Protein AF-A0A3E1Y8I8-F1 (afdb_monomer_lite)

Secondary structure (DSSP, 8-state):
-----SSPPSSEEEEE----STT--SEEEEESS-----TTS-----HHHHHHH-GGGGGTTTSPTTEEEEE-SS-EEEEE-GGGG--

Sequence (87 aa):
MNTFAKELLWPVNGLRHPVKAVHSAGWYIWGGEEFSEASDFFSPLHIHHLLETMPKVLQYLGLAPGWRFLFDETYEDVWFDESLLIL

Structure (mmCIF, N/CA/C/O backbone):
data_AF-A0A3E1Y8I8-F1
#
_entry.id   AF-A0A3E1Y8I8-F1
#
loop_
_atom_site.group_PDB
_atom_site.id
_atom_site.type_symbol
_atom_site.label_atom_id
_atom_site.label_alt_id
_atom_site.label_comp_id
_atom_site.label_asym_id
_atom_site.label_entity_id
_atom_site.label_seq_id
_atom_site.pdbx_PDB_ins_code
_atom_site.Cartn_x
_atom_site.Cartn_y
_atom_site.Cartn_z
_atom_site.occupancy
_atom_site.B_iso_or_equiv
_atom_site.auth_seq_id
_atom_site.auth_comp_id
_atom_site.auth_asym_id
_atom_site.auth_atom_id
_atom_site.pdbx_PDB_model_num
ATOM 1 N N . MET A 1 1 ? 16.672 12.341 13.067 1.00 34.16 1 MET A N 1
ATOM 2 C CA . MET A 1 1 ? 16.568 11.722 11.729 1.00 34.16 1 MET A CA 1
ATOM 3 C C . MET A 1 1 ? 15.094 11.433 11.519 1.00 34.16 1 MET A C 1
ATOM 5 O O . MET A 1 1 ? 14.497 10.892 12.438 1.00 34.16 1 MET A O 1
ATOM 9 N N . ASN A 1 2 ? 14.519 11.980 10.447 1.00 32.72 2 ASN A N 1
ATOM 10 C CA . ASN A 1 2 ? 13.111 12.374 10.328 1.00 32.72 2 ASN A CA 1
ATOM 11 C C . ASN A 1 2 ? 12.097 11.376 10.891 1.00 32.72 2 ASN A C 1
ATOM 13 O O . ASN A 1 2 ? 11.966 10.248 10.425 1.00 32.72 2 ASN A O 1
ATOM 17 N N . THR A 1 3 ? 11.365 11.872 11.882 1.00 34.28 3 THR A N 1
ATOM 18 C CA . THR A 1 3 ? 10.080 11.392 12.365 1.00 34.28 3 THR A CA 1
ATOM 19 C C . THR A 1 3 ? 9.178 11.191 11.147 1.00 34.28 3 THR A C 1
ATOM 21 O O . THR A 1 3 ? 8.721 12.168 10.556 1.00 34.28 3 THR A O 1
ATOM 24 N N . PHE A 1 4 ? 8.900 9.940 10.768 1.00 49.47 4 PHE A N 1
ATOM 25 C CA . PHE A 1 4 ? 7.580 9.661 10.206 1.00 49.47 4 PHE A CA 1
ATOM 26 C C . PHE A 1 4 ? 6.586 10.288 11.179 1.00 49.47 4 PHE A C 1
ATOM 28 O O . PHE A 1 4 ? 6.780 10.175 12.396 1.00 49.47 4 PHE A O 1
ATOM 35 N N . ALA A 1 5 ? 5.631 11.057 10.651 1.00 49.47 5 ALA A N 1
ATOM 36 C CA . ALA A 1 5 ? 4.611 11.703 11.456 1.00 49.47 5 ALA A CA 1
ATOM 37 C C . ALA A 1 5 ? 4.139 10.697 12.501 1.00 49.47 5 ALA A C 1
ATOM 39 O O . ALA A 1 5 ? 3.882 9.536 12.185 1.00 49.47 5 ALA A O 1
ATOM 40 N N . LYS A 1 6 ? 4.142 11.134 13.759 1.00 51.34 6 LYS A N 1
ATOM 41 C CA . LYS A 1 6 ? 3.902 10.299 14.936 1.00 51.34 6 LYS A CA 1
ATOM 42 C C . LYS A 1 6 ? 2.586 9.507 14.832 1.00 51.34 6 LYS A C 1
ATOM 44 O O . LYS A 1 6 ? 2.402 8.581 15.608 1.00 51.34 6 LYS A O 1
ATOM 49 N N . GLU A 1 7 ? 1.728 9.852 13.869 1.00 61.88 7 GLU A N 1
ATOM 50 C CA . GLU A 1 7 ? 0.515 9.162 13.450 1.00 61.88 7 GLU A CA 1
ATOM 51 C C . GLU A 1 7 ? 0.360 9.331 11.918 1.00 61.88 7 GLU A C 1
ATOM 53 O O . GLU A 1 7 ? 0.461 10.446 11.399 1.00 61.88 7 GLU A O 1
ATOM 58 N N . LEU A 1 8 ? 0.160 8.235 11.176 1.00 71.69 8 LEU A N 1
ATOM 59 C CA . LEU A 1 8 ? -0.347 8.288 9.796 1.00 71.69 8 LEU A CA 1
ATOM 60 C C . LEU A 1 8 ? -1.778 8.846 9.839 1.00 71.69 8 LEU A C 1
ATOM 62 O O . LEU A 1 8 ? -2.568 8.421 10.678 1.00 71.69 8 LEU A O 1
ATOM 66 N N . LEU A 1 9 ? -2.113 9.775 8.940 1.00 86.81 9 LEU A N 1
ATOM 67 C CA . LEU A 1 9 ? -3.487 10.262 8.800 1.00 86.81 9 LEU A CA 1
ATOM 68 C C . LEU A 1 9 ? -4.391 9.162 8.226 1.00 86.81 9 LEU A C 1
ATOM 70 O O . LEU A 1 9 ? -3.945 8.339 7.426 1.00 86.81 9 LEU A O 1
ATOM 74 N N . TRP A 1 10 ? -5.664 9.175 8.607 1.00 90.25 10 TRP A N 1
ATOM 75 C CA . TRP A 1 10 ? -6.689 8.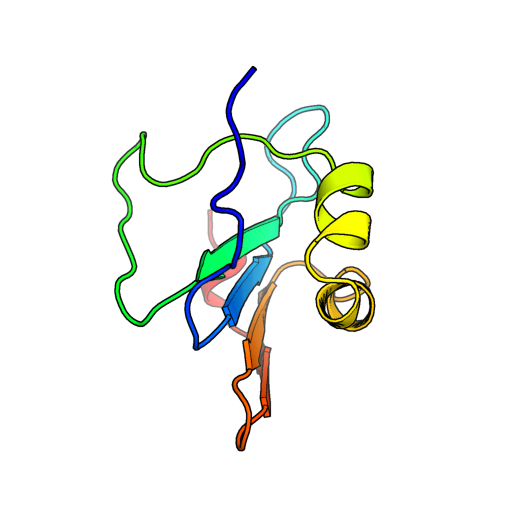322 8.010 1.00 90.25 10 TRP A CA 1
ATOM 76 C C . TRP A 1 10 ? -7.306 8.988 6.768 1.00 90.25 10 TRP A C 1
ATOM 78 O O . TRP A 1 10 ? -7.427 10.215 6.756 1.00 90.25 10 TRP A O 1
ATOM 88 N N . PRO A 1 11 ? -7.715 8.217 5.743 1.00 94.44 11 PRO A N 1
ATOM 89 C CA . PRO A 1 11 ? -7.508 6.774 5.591 1.00 94.44 11 PRO A CA 1
ATOM 90 C C . PRO A 1 11 ? -6.044 6.430 5.273 1.00 94.44 11 PRO A C 1
ATOM 92 O O . PRO A 1 11 ? -5.304 7.255 4.738 1.00 94.44 11 PRO A O 1
ATOM 95 N N . VAL A 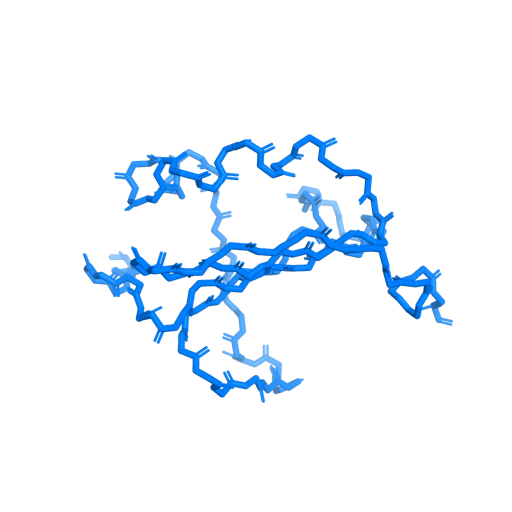1 12 ? -5.624 5.202 5.582 1.00 94.50 12 VAL A N 1
ATOM 96 C CA . VAL A 1 12 ? -4.317 4.684 5.163 1.00 94.50 12 VAL A CA 1
ATOM 97 C C . VAL A 1 12 ? -4.484 3.973 3.832 1.00 94.50 12 VAL A C 1
ATOM 99 O O . VAL A 1 12 ? -5.297 3.060 3.691 1.00 94.50 12 VAL A O 1
ATOM 102 N N . ASN A 1 13 ? -3.666 4.371 2.871 1.00 96.62 13 ASN A N 1
ATOM 103 C CA . ASN A 1 13 ? -3.692 3.889 1.505 1.00 96.62 13 ASN A CA 1
ATOM 104 C C . ASN A 1 13 ? -2.387 3.175 1.173 1.00 96.62 13 ASN A C 1
ATOM 106 O O . ASN A 1 13 ? -1.313 3.563 1.644 1.00 96.62 13 ASN A O 1
ATOM 110 N N . GLY A 1 14 ? -2.461 2.179 0.297 1.00 95.81 14 GLY A N 1
ATOM 111 C CA . GLY A 1 14 ? -1.274 1.568 -0.273 1.00 95.81 14 GLY A CA 1
ATOM 112 C C . GLY A 1 14 ? -1.497 1.018 -1.668 1.00 95.81 14 GLY A C 1
ATOM 113 O O . GLY A 1 14 ? -2.581 0.550 -2.010 1.00 95.81 14 GLY A O 1
ATOM 114 N N . LEU A 1 15 ? -0.440 1.055 -2.472 1.00 96.25 15 LEU A N 1
ATOM 115 C CA . LEU A 1 15 ? -0.386 0.419 -3.784 1.00 96.25 15 LEU A CA 1
ATOM 116 C C . LEU A 1 15 ? 0.973 -0.240 -3.998 1.00 96.25 15 LEU A C 1
ATOM 118 O O . LEU A 1 15 ? 1.996 0.235 -3.486 1.00 96.25 15 LEU A O 1
ATOM 122 N N . ARG A 1 16 ? 0.986 -1.342 -4.752 1.00 95.94 16 ARG A N 1
ATOM 123 C CA . ARG A 1 16 ? 2.215 -2.067 -5.071 1.00 95.94 16 ARG A CA 1
ATOM 124 C C . ARG A 1 16 ? 2.507 -2.050 -6.562 1.00 95.94 16 ARG A C 1
ATOM 126 O O . ARG A 1 16 ? 1.854 -2.741 -7.344 1.00 95.94 16 ARG A O 1
ATOM 133 N N . HIS A 1 17 ? 3.562 -1.339 -6.936 1.00 94.31 17 HIS A N 1
ATOM 134 C CA . HIS A 1 17 ? 4.143 -1.439 -8.270 1.00 94.31 17 HIS A CA 1
ATOM 135 C C . HIS A 1 17 ? 5.124 -2.618 -8.367 1.00 94.31 17 HIS A C 1
ATOM 137 O O . HIS A 1 17 ? 5.660 -3.081 -7.350 1.00 94.31 17 HIS A O 1
ATOM 143 N N . PRO A 1 18 ? 5.423 -3.092 -9.591 1.00 93.56 18 PRO A N 1
ATOM 144 C CA . PRO A 1 18 ? 6.573 -3.952 -9.832 1.00 93.56 18 PRO A CA 1
ATOM 145 C C . PRO A 1 18 ? 7.853 -3.325 -9.262 1.00 93.56 18 PRO A C 1
ATOM 147 O O . PRO A 1 18 ? 8.054 -2.112 -9.335 1.00 93.56 18 PRO A O 1
ATOM 150 N N . VAL A 1 19 ? 8.733 -4.145 -8.686 1.00 86.31 19 VAL A N 1
ATOM 151 C CA . VAL A 1 19 ? 9.979 -3.659 -8.077 1.00 86.31 19 VAL A CA 1
ATOM 152 C C . VAL A 1 19 ? 10.898 -3.106 -9.171 1.00 86.31 19 VAL A C 1
ATOM 154 O O . VAL A 1 19 ? 11.439 -3.866 -9.969 1.00 86.31 19 VAL A O 1
ATOM 157 N N . LYS A 1 20 ? 11.074 -1.778 -9.202 1.00 75.19 20 LYS A N 1
ATOM 158 C CA . LYS A 1 20 ? 11.957 -1.085 -10.162 1.00 75.19 20 LYS A CA 1
ATOM 159 C C . LYS A 1 20 ? 13.347 -0.781 -9.602 1.00 75.19 20 LYS A C 1
ATOM 161 O O . LYS A 1 20 ? 14.316 -0.737 -10.352 1.00 75.19 20 LYS A O 1
ATOM 166 N N . ALA A 1 21 ? 13.445 -0.540 -8.296 1.00 75.62 21 ALA A N 1
ATOM 167 C CA . ALA A 1 21 ? 14.671 -0.098 -7.641 1.00 75.62 21 ALA A CA 1
ATOM 168 C C . ALA A 1 21 ? 15.279 -1.207 -6.778 1.00 75.62 21 ALA A C 1
ATOM 170 O O . ALA A 1 21 ? 14.566 -1.933 -6.079 1.00 75.62 21 ALA A O 1
ATOM 171 N N . VAL A 1 22 ? 16.610 -1.292 -6.786 1.00 75.12 22 VAL A N 1
ATOM 172 C CA . VAL A 1 22 ? 17.355 -2.166 -5.876 1.00 75.12 22 VAL A CA 1
ATOM 173 C C . VAL A 1 22 ? 17.001 -1.769 -4.436 1.00 75.12 22 VAL A C 1
ATOM 175 O O . VAL A 1 22 ? 17.037 -0.592 -4.091 1.00 75.12 22 VAL A O 1
ATOM 178 N N . HIS A 1 23 ? 16.628 -2.753 -3.612 1.00 79.94 23 HIS A N 1
ATOM 179 C CA . HIS A 1 23 ? 16.202 -2.593 -2.210 1.00 79.94 23 HIS A CA 1
ATOM 180 C C . HIS A 1 23 ? 14.821 -1.951 -1.959 1.00 79.94 23 HIS A C 1
ATOM 182 O O . HIS A 1 23 ? 14.513 -1.637 -0.810 1.00 79.94 23 HIS A O 1
ATOM 188 N N . SER A 1 24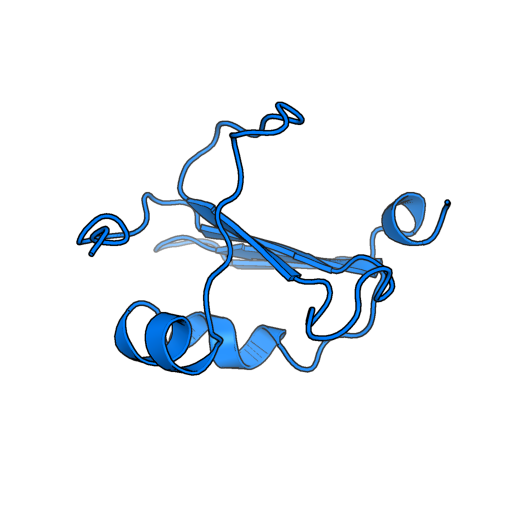 ? 13.957 -1.813 -2.972 1.00 86.00 24 SER A N 1
ATOM 189 C CA . SER A 1 24 ? 12.545 -1.449 -2.759 1.00 86.00 24 SER A CA 1
ATOM 190 C C . SER A 1 24 ? 11.636 -2.680 -2.691 1.00 86.00 24 SER A C 1
ATOM 192 O O . SER A 1 24 ? 11.826 -3.649 -3.424 1.00 86.00 24 SER A O 1
ATOM 194 N N . ALA A 1 25 ? 10.605 -2.628 -1.843 1.00 88.56 25 ALA A N 1
ATOM 195 C CA . ALA A 1 25 ? 9.538 -3.633 -1.809 1.00 88.56 25 ALA A CA 1
ATOM 196 C C . ALA A 1 25 ? 8.424 -3.376 -2.851 1.00 88.56 25 ALA A C 1
ATOM 198 O O . ALA A 1 25 ? 7.532 -4.215 -3.021 1.00 88.56 25 ALA A O 1
ATOM 199 N N . GLY A 1 26 ? 8.479 -2.229 -3.545 1.00 92.50 26 GLY A N 1
ATOM 200 C CA . GLY A 1 26 ? 7.476 -1.779 -4.518 1.00 92.50 26 GLY A CA 1
ATOM 201 C C . GLY A 1 26 ? 6.219 -1.159 -3.898 1.00 92.50 26 GLY A C 1
ATOM 202 O O . GLY A 1 26 ? 5.318 -0.775 -4.637 1.00 92.50 26 GLY A O 1
ATOM 203 N N . TRP A 1 27 ? 6.155 -1.065 -2.567 1.00 94.00 27 TRP A N 1
ATOM 204 C CA . TRP A 1 27 ? 5.037 -0.473 -1.834 1.00 94.00 27 TRP A CA 1
ATOM 205 C C . TRP A 1 27 ? 5.174 1.041 -1.705 1.00 94.00 27 TRP A C 1
ATOM 207 O O . TRP A 1 27 ? 6.208 1.540 -1.260 1.00 94.00 27 TRP A O 1
ATOM 217 N N . TYR A 1 28 ? 4.088 1.733 -2.028 1.00 93.50 28 TYR A N 1
ATOM 218 C CA . TYR A 1 28 ? 3.881 3.154 -1.783 1.00 93.50 28 TYR A CA 1
ATOM 219 C C . TYR A 1 28 ? 2.697 3.272 -0.836 1.00 93.50 28 TYR A C 1
ATOM 221 O O . TYR A 1 28 ? 1.616 2.780 -1.154 1.00 93.50 28 TYR A O 1
ATOM 229 N N . ILE A 1 29 ? 2.927 3.840 0.345 1.00 93.19 29 ILE A N 1
ATOM 230 C CA . ILE A 1 29 ? 1.951 3.896 1.437 1.00 93.19 29 ILE A CA 1
ATOM 231 C C . ILE A 1 29 ? 1.868 5.337 1.918 1.00 93.19 29 ILE A C 1
ATOM 233 O O . ILE A 1 29 ? 2.902 5.977 2.121 1.00 93.19 29 ILE A O 1
ATOM 237 N N . TRP A 1 30 ? 0.651 5.835 2.101 1.00 93.44 30 TRP A N 1
ATOM 238 C CA . TRP A 1 30 ? 0.396 7.185 2.592 1.00 93.44 30 TRP A CA 1
ATOM 239 C C . TRP A 1 30 ? -0.870 7.224 3.447 1.00 93.44 30 TRP A C 1
ATOM 241 O O . TRP A 1 30 ? -1.660 6.281 3.459 1.00 93.44 30 TRP A O 1
ATOM 251 N N . GLY A 1 31 ? -1.029 8.314 4.189 1.00 91.81 31 GLY A N 1
ATOM 252 C CA . GLY A 1 31 ? -2.213 8.589 4.992 1.00 91.81 31 GLY A CA 1
ATOM 253 C C . GLY A 1 31 ? -2.929 9.839 4.496 1.00 91.81 31 GLY A C 1
ATOM 254 O O . GLY A 1 31 ? -2.278 10.747 3.979 1.00 91.81 31 GLY A O 1
ATOM 255 N N . GLY A 1 32 ? -4.242 9.895 4.693 1.00 91.62 32 GLY A N 1
ATOM 256 C CA . GLY A 1 32 ? -5.099 10.984 4.230 1.00 91.62 32 GLY A CA 1
ATOM 257 C C . GLY A 1 32 ? -5.675 10.751 2.833 1.00 91.62 32 GLY A C 1
ATOM 258 O O . GLY A 1 32 ? -5.373 9.768 2.156 1.00 91.62 32 GLY A O 1
ATOM 259 N N . GLU A 1 33 ? -6.540 11.668 2.412 1.00 89.75 33 GLU A N 1
ATOM 260 C CA . GLU A 1 33 ? -7.271 11.573 1.140 1.00 89.75 33 GLU A CA 1
ATOM 261 C C . GLU A 1 33 ? -6.456 12.076 -0.061 1.00 89.75 33 GLU A C 1
ATOM 263 O O . GLU A 1 33 ? -6.720 11.697 -1.201 1.00 89.75 33 GLU A O 1
ATOM 268 N N . GLU A 1 34 ? -5.450 12.918 0.181 1.00 89.25 34 GLU A N 1
ATOM 269 C CA . GLU A 1 34 ? -4.654 13.527 -0.881 1.00 89.25 34 GLU A CA 1
ATOM 270 C C . GLU A 1 34 ? -3.551 12.582 -1.370 1.00 89.25 34 GLU A C 1
ATOM 272 O O . GLU A 1 34 ? -2.692 12.136 -0.608 1.00 89.25 34 GLU A O 1
ATOM 277 N N . PHE A 1 35 ? -3.555 12.315 -2.675 1.00 89.00 35 PHE A N 1
ATOM 278 C CA . PHE A 1 35 ? -2.480 11.637 -3.392 1.00 89.00 35 PHE A CA 1
ATOM 279 C C . PHE A 1 35 ? -1.760 12.633 -4.302 1.00 89.00 35 PHE A C 1
ATOM 281 O O . PHE A 1 35 ? -2.397 13.474 -4.940 1.00 89.00 35 PHE A O 1
ATOM 288 N N . SER A 1 36 ? -0.437 12.513 -4.402 1.00 88.19 36 SER A N 1
ATOM 289 C CA . SER A 1 36 ? 0.371 13.316 -5.314 1.00 88.19 36 SER A CA 1
ATOM 290 C C . SER A 1 36 ? 1.457 12.475 -5.975 1.00 88.19 36 SER A C 1
ATOM 292 O O . SER A 1 36 ? 2.079 11.619 -5.349 1.00 88.19 36 SER A O 1
ATOM 294 N N . GLU A 1 37 ? 1.716 12.766 -7.247 1.00 86.81 37 GLU A N 1
ATOM 295 C CA . GLU A 1 37 ? 2.824 12.195 -8.022 1.00 86.81 37 GLU A CA 1
ATOM 296 C C . GLU A 1 37 ? 4.107 13.037 -7.922 1.00 86.81 37 GLU A C 1
ATOM 298 O O . GLU A 1 37 ? 5.092 12.770 -8.614 1.00 86.81 37 GLU A O 1
ATOM 303 N N . ALA A 1 38 ? 4.111 14.077 -7.081 1.00 90.19 38 ALA A N 1
ATOM 304 C CA . ALA A 1 38 ? 5.296 14.892 -6.856 1.00 90.19 38 ALA A CA 1
ATOM 305 C C . ALA A 1 38 ? 6.463 14.027 -6.350 1.00 90.19 38 ALA A C 1
ATOM 307 O O . ALA A 1 38 ? 6.296 13.130 -5.522 1.00 90.19 38 ALA A O 1
ATOM 308 N N . SER A 1 39 ? 7.673 14.303 -6.841 1.00 86.44 39 SER A N 1
ATOM 309 C CA . SER A 1 39 ? 8.863 13.487 -6.556 1.00 86.44 39 SER A CA 1
ATOM 310 C C . SER A 1 39 ? 9.257 13.442 -5.076 1.00 86.44 39 SER A C 1
ATOM 312 O O . SER A 1 39 ? 10.008 12.562 -4.667 1.00 86.44 39 SER A O 1
ATOM 314 N N . ASP A 1 40 ? 8.787 14.407 -4.293 1.00 88.38 40 ASP A N 1
ATOM 315 C CA . ASP A 1 40 ? 9.022 14.566 -2.860 1.00 88.38 40 ASP A CA 1
ATOM 316 C C . ASP A 1 40 ? 7.837 14.110 -1.993 1.00 88.38 40 ASP A C 1
ATOM 318 O O . ASP A 1 40 ? 7.929 14.165 -0.768 1.00 88.38 40 ASP A O 1
ATOM 322 N N . PHE A 1 41 ? 6.752 13.609 -2.598 1.00 89.44 41 PHE A N 1
ATOM 323 C CA . PHE A 1 41 ? 5.587 13.118 -1.858 1.00 89.44 41 PHE A CA 1
ATOM 324 C C . PHE A 1 41 ? 5.912 11.868 -1.024 1.00 89.44 41 PHE A C 1
ATOM 326 O O . PHE A 1 41 ? 5.447 11.728 0.106 1.00 89.44 41 PHE A O 1
ATOM 333 N N . PHE A 1 42 ? 6.760 10.974 -1.546 1.00 89.94 42 PHE A N 1
ATOM 334 C CA . PHE A 1 42 ? 7.187 9.764 -0.842 1.00 89.94 42 PHE A CA 1
ATOM 335 C C . PHE A 1 42 ? 8.623 9.874 -0.332 1.00 89.94 42 PHE A C 1
ATOM 337 O O . PHE A 1 42 ? 9.539 10.262 -1.054 1.00 89.94 42 PHE A O 1
ATOM 344 N N . SER A 1 43 ? 8.837 9.429 0.906 1.00 89.00 43 SER A N 1
ATOM 345 C CA . SER A 1 43 ? 10.167 9.240 1.491 1.00 89.00 43 SER A CA 1
ATOM 346 C C . SER A 1 43 ? 10.447 7.751 1.728 1.00 89.00 43 SER A C 1
ATOM 348 O O .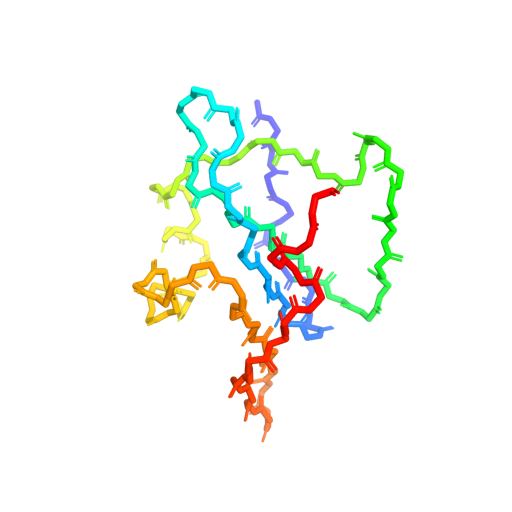 SER A 1 43 ? 9.541 7.030 2.154 1.00 89.00 43 SER A O 1
ATOM 350 N N . PRO A 1 44 ? 11.683 7.261 1.501 1.00 88.81 44 PRO A N 1
ATOM 351 C CA . PRO A 1 44 ? 12.034 5.872 1.780 1.00 88.81 44 PRO A CA 1
ATOM 352 C C . PRO A 1 44 ? 11.812 5.505 3.252 1.00 88.81 44 PRO A C 1
ATOM 354 O O . PRO A 1 44 ? 12.267 6.212 4.152 1.00 88.81 44 PRO A O 1
ATOM 357 N N . LEU A 1 45 ? 11.174 4.358 3.493 1.00 86.88 45 LEU A N 1
ATOM 358 C CA . LEU A 1 45 ? 10.976 3.798 4.827 1.00 86.88 45 LEU A CA 1
ATOM 359 C C . LEU A 1 45 ? 11.304 2.307 4.834 1.00 86.88 45 LEU A C 1
ATOM 361 O O . LEU A 1 45 ? 10.799 1.535 4.020 1.00 86.88 45 LEU A O 1
ATOM 365 N N . HIS A 1 46 ? 12.134 1.887 5.786 1.00 87.56 46 HIS A N 1
ATOM 366 C CA . HIS A 1 46 ? 12.343 0.468 6.040 1.00 87.56 46 HIS A CA 1
ATOM 367 C C . HIS A 1 46 ? 11.083 -0.158 6.634 1.00 87.56 46 HIS A C 1
ATOM 369 O O . HIS A 1 46 ? 10.516 0.374 7.586 1.00 87.56 46 HIS A O 1
ATOM 375 N N . ILE A 1 47 ? 10.716 -1.343 6.136 1.00 86.31 47 ILE A N 1
ATOM 376 C CA . ILE A 1 47 ? 9.556 -2.108 6.618 1.00 86.31 47 ILE A CA 1
ATOM 377 C C . ILE A 1 47 ? 9.587 -2.264 8.143 1.00 86.31 47 ILE A C 1
ATOM 379 O O . ILE A 1 47 ? 8.550 -2.147 8.775 1.00 86.31 47 ILE A O 1
ATOM 383 N N . HIS A 1 48 ? 10.761 -2.450 8.751 1.00 87.25 48 HIS A N 1
ATOM 384 C CA . HIS A 1 48 ? 10.886 -2.550 10.206 1.00 87.25 48 HIS A CA 1
ATOM 385 C C . HIS A 1 48 ? 10.241 -1.365 10.952 1.00 87.25 48 HIS A C 1
ATOM 387 O O . HIS A 1 48 ? 9.408 -1.588 11.822 1.00 87.25 48 HIS A O 1
ATOM 393 N N . HIS A 1 49 ? 10.529 -0.124 10.548 1.00 85.94 49 HIS A N 1
ATOM 394 C CA . HIS A 1 49 ? 9.931 1.069 11.161 1.00 85.94 49 HIS A CA 1
ATOM 395 C C . HIS A 1 49 ? 8.440 1.228 10.817 1.00 85.94 49 HIS A C 1
ATOM 397 O O . HIS A 1 49 ? 7.662 1.749 11.617 1.00 85.94 49 HIS A O 1
ATOM 403 N N . LEU A 1 50 ? 8.014 0.765 9.635 1.00 84.00 50 LEU A N 1
ATOM 404 C CA . LEU A 1 50 ? 6.593 0.727 9.277 1.00 84.00 50 LEU A CA 1
ATOM 405 C C . LEU A 1 50 ? 5.812 -0.213 10.209 1.00 84.00 50 LEU A C 1
ATOM 407 O O . LEU A 1 50 ? 4.703 0.112 10.616 1.00 84.00 50 LEU A O 1
ATOM 411 N N . LEU A 1 51 ? 6.395 -1.352 10.589 1.00 83.12 51 LEU A N 1
ATOM 412 C CA . LEU A 1 51 ? 5.764 -2.311 11.501 1.00 83.12 51 LEU A CA 1
ATOM 413 C C . LEU A 1 51 ? 5.668 -1.797 12.940 1.00 83.12 51 LEU A C 1
ATOM 415 O O . LEU A 1 51 ? 4.716 -2.142 13.635 1.00 83.12 51 LEU A O 1
ATOM 419 N N . GLU A 1 52 ? 6.617 -0.969 13.377 1.00 86.06 52 GLU A N 1
ATOM 420 C CA . GLU A 1 52 ? 6.563 -0.321 14.693 1.00 86.06 52 GLU A CA 1
ATOM 421 C C . GLU A 1 52 ? 5.449 0.732 14.780 1.00 86.06 52 GLU A C 1
ATOM 423 O O . GLU A 1 52 ? 4.875 0.934 15.847 1.00 86.06 52 GLU A O 1
ATOM 428 N N . THR A 1 53 ? 5.136 1.396 13.663 1.00 82.94 53 THR A N 1
ATOM 429 C CA . THR A 1 53 ? 4.193 2.528 13.616 1.00 82.94 53 THR A CA 1
ATOM 430 C C . THR A 1 53 ? 2.791 2.144 13.148 1.00 82.94 53 THR A C 1
ATOM 432 O O . THR A 1 53 ? 1.814 2.714 13.628 1.00 82.94 53 THR A O 1
ATOM 435 N N . MET A 1 54 ? 2.664 1.178 12.235 1.00 87.25 54 MET A N 1
ATOM 436 C CA . MET A 1 54 ? 1.390 0.749 11.655 1.00 87.25 54 MET A CA 1
ATOM 437 C C . MET A 1 54 ? 1.384 -0.769 11.382 1.00 87.25 54 MET A C 1
ATOM 439 O O . MET A 1 54 ? 1.438 -1.210 10.228 1.00 87.25 54 MET A O 1
ATOM 443 N N . PRO A 1 55 ? 1.280 -1.612 12.428 1.00 89.88 55 PRO A N 1
ATOM 444 C CA . PRO A 1 55 ? 1.373 -3.067 12.290 1.00 89.88 55 PRO A CA 1
ATOM 445 C C . PRO A 1 55 ? 0.263 -3.670 11.417 1.00 89.88 55 PRO A C 1
ATOM 447 O O . PRO A 1 55 ? 0.486 -4.701 10.784 1.00 89.88 55 PRO A O 1
ATOM 450 N N . LYS A 1 56 ? -0.907 -3.015 11.317 1.00 91.06 56 LYS A N 1
ATOM 451 C CA . LYS A 1 56 ? -2.018 -3.464 10.458 1.00 91.06 56 LYS A CA 1
ATOM 452 C C . LYS A 1 56 ? -1.609 -3.572 8.986 1.00 91.06 56 LYS A C 1
ATOM 454 O O . LYS A 1 56 ? -2.120 -4.437 8.289 1.00 91.06 56 LYS A O 1
ATOM 459 N N . VAL A 1 57 ? -0.638 -2.782 8.516 1.00 91.81 57 VAL A N 1
ATOM 460 C CA . VAL A 1 57 ? -0.185 -2.843 7.115 1.00 91.81 57 VAL A CA 1
ATOM 461 C C . VAL A 1 57 ? 0.487 -4.178 6.765 1.00 91.81 57 VAL A C 1
ATOM 463 O O . VAL A 1 57 ? 0.494 -4.575 5.599 1.00 91.81 57 VAL A O 1
ATOM 466 N N . LEU A 1 58 ? 1.003 -4.917 7.757 1.00 91.00 58 LEU A N 1
ATOM 467 C CA . LEU A 1 58 ? 1.713 -6.180 7.538 1.00 91.00 58 LEU A CA 1
ATOM 468 C C . LEU A 1 58 ? 0.889 -7.196 6.736 1.00 91.00 58 LEU A C 1
ATOM 470 O O . LEU A 1 58 ? 1.454 -7.898 5.898 1.00 91.00 58 LEU A O 1
ATOM 474 N N . GLN A 1 59 ? -0.431 -7.242 6.948 1.00 93.19 59 GLN A N 1
ATOM 475 C CA . GLN A 1 59 ? -1.310 -8.190 6.258 1.00 93.19 59 GLN A CA 1
ATOM 476 C C . GLN A 1 59 ? -1.348 -7.975 4.737 1.00 93.19 59 GLN A C 1
ATOM 478 O O . GLN A 1 59 ? -1.551 -8.929 3.989 1.00 93.19 59 GLN A O 1
ATOM 483 N N . TYR A 1 60 ? -1.078 -6.752 4.267 1.00 95.56 60 TYR A N 1
ATOM 484 C CA . TYR A 1 60 ? -1.093 -6.423 2.842 1.00 95.56 60 TYR A CA 1
ATOM 485 C C . TYR A 1 60 ? 0.260 -6.631 2.168 1.00 95.56 60 TYR A C 1
ATOM 487 O O . TYR A 1 60 ? 0.304 -6.832 0.960 1.00 95.56 60 TYR A O 1
ATOM 495 N N . LEU A 1 61 ? 1.376 -6.632 2.912 1.00 92.94 61 LEU A N 1
ATOM 496 C CA . LEU A 1 61 ? 2.720 -6.666 2.315 1.00 92.94 61 LEU A CA 1
ATOM 497 C C . LEU A 1 61 ? 3.008 -7.942 1.500 1.00 92.94 61 LEU A C 1
ATOM 499 O O . LEU A 1 61 ? 3.921 -7.943 0.670 1.00 92.94 61 LEU A O 1
ATOM 503 N N . GLY A 1 62 ? 2.216 -9.001 1.701 1.00 93.12 62 GLY A N 1
ATOM 504 C CA . GLY A 1 62 ? 2.252 -10.234 0.912 1.00 93.12 62 GLY A CA 1
ATOM 505 C C . GLY A 1 62 ? 1.541 -10.166 -0.447 1.00 93.12 62 GLY A C 1
ATOM 506 O O . GLY A 1 62 ? 1.778 -11.038 -1.282 1.00 93.12 62 GLY A O 1
ATOM 507 N N . LEU A 1 63 ? 0.705 -9.152 -0.703 1.00 96.69 63 LEU A N 1
ATOM 508 C CA . LEU A 1 63 ? -0.038 -9.009 -1.962 1.00 96.69 63 LEU A CA 1
ATOM 509 C C . LEU A 1 63 ? 0.910 -8.735 -3.131 1.00 96.69 63 LEU A C 1
ATOM 511 O O . LEU A 1 63 ? 1.861 -7.968 -2.994 1.00 96.69 63 LEU A O 1
ATOM 515 N N . ALA A 1 64 ? 0.660 -9.353 -4.285 1.00 96.12 64 ALA A N 1
ATOM 516 C CA . ALA A 1 64 ? 1.480 -9.190 -5.487 1.00 96.12 64 ALA A CA 1
ATOM 517 C C . ALA A 1 64 ? 1.469 -7.736 -6.017 1.00 96.12 64 ALA A C 1
ATOM 519 O O . ALA A 1 64 ? 0.614 -6.939 -5.625 1.00 96.12 64 ALA A O 1
ATOM 520 N N . PRO A 1 65 ? 2.399 -7.352 -6.914 1.00 96.50 65 PRO A N 1
ATOM 521 C CA . PRO A 1 65 ? 2.243 -6.125 -7.693 1.00 96.50 65 PRO A CA 1
ATOM 522 C C . PRO A 1 65 ? 0.869 -6.069 -8.377 1.00 96.50 65 PRO A C 1
ATOM 524 O O . PRO A 1 65 ? 0.339 -7.110 -8.769 1.00 96.50 65 PRO A O 1
ATOM 527 N N . GLY A 1 66 ? 0.301 -4.871 -8.517 1.00 97.00 66 GLY A N 1
ATOM 528 C CA . GLY A 1 66 ? -1.061 -4.693 -9.030 1.00 97.00 66 GLY A CA 1
ATOM 529 C C . GLY A 1 66 ? -2.134 -4.589 -7.950 1.00 97.00 66 GLY A C 1
ATOM 530 O O . GLY A 1 66 ? -3.285 -4.345 -8.270 1.00 97.00 66 GLY A O 1
ATOM 531 N N . TRP A 1 67 ? -1.793 -4.764 -6.674 1.00 98.19 67 TRP A N 1
ATOM 532 C CA . TRP A 1 67 ? -2.769 -4.691 -5.588 1.00 98.19 67 TRP A CA 1
ATOM 533 C C . TRP A 1 67 ? -2.733 -3.361 -4.848 1.00 98.19 67 TRP A C 1
ATOM 535 O O . TRP A 1 67 ? -1.674 -2.745 -4.674 1.00 98.19 67 TRP A O 1
ATOM 545 N N . ARG A 1 68 ? -3.917 -2.962 -4.386 1.00 98.12 68 ARG A N 1
ATOM 546 C CA . ARG A 1 68 ? -4.165 -1.771 -3.581 1.00 98.12 68 ARG A CA 1
ATOM 547 C C . ARG A 1 68 ? -4.892 -2.141 -2.305 1.00 98.12 68 ARG A C 1
ATOM 549 O O . ARG A 1 68 ? -5.585 -3.156 -2.252 1.00 98.12 68 ARG A O 1
ATOM 556 N N . PHE A 1 69 ? -4.736 -1.295 -1.300 1.00 97.75 69 PHE A N 1
ATOM 557 C CA . PHE A 1 69 ? -5.562 -1.323 -0.107 1.00 97.75 69 PHE A CA 1
ATOM 558 C C . PHE A 1 69 ? -5.894 0.098 0.340 1.00 97.75 69 PHE A C 1
ATOM 560 O O . PHE A 1 69 ? -5.116 1.033 0.124 1.00 97.75 69 PHE A O 1
ATOM 567 N N . LEU A 1 70 ? -7.031 0.233 1.006 1.00 96.62 70 LEU A N 1
ATOM 568 C CA . LEU A 1 70 ? -7.440 1.419 1.741 1.00 96.62 70 LEU A CA 1
ATOM 569 C C . LEU A 1 70 ? -8.116 0.944 3.018 1.00 96.62 70 LEU A C 1
ATOM 571 O O . LEU A 1 70 ? -8.961 0.053 2.968 1.00 96.62 70 LEU A O 1
ATOM 575 N N . PHE A 1 71 ? -7.763 1.521 4.161 1.00 96.00 71 PHE A N 1
ATOM 576 C CA . PHE A 1 71 ? -8.529 1.290 5.379 1.00 96.00 71 PHE A CA 1
ATOM 577 C C . PHE A 1 71 ? -8.572 2.519 6.281 1.00 96.00 71 PHE A C 1
ATOM 579 O O . PHE A 1 71 ? -7.620 3.300 6.346 1.00 96.00 71 PHE A O 1
ATOM 586 N N . ASP A 1 72 ? -9.677 2.648 7.004 1.00 94.38 72 ASP A N 1
ATOM 587 C CA . ASP A 1 72 ? -9.867 3.557 8.128 1.00 94.38 72 ASP A CA 1
ATOM 588 C C . ASP A 1 72 ? -10.456 2.811 9.340 1.00 94.38 72 ASP A C 1
ATOM 590 O O . ASP A 1 72 ? -10.292 1.592 9.473 1.00 94.38 72 ASP A O 1
ATOM 594 N N . GLU A 1 73 ? -11.080 3.536 10.270 1.00 91.88 73 GLU A N 1
ATOM 595 C CA . GLU A 1 73 ? -11.700 2.969 11.474 1.00 91.88 73 GLU A CA 1
ATOM 596 C C . GLU A 1 73 ? -12.956 2.129 11.185 1.00 91.88 73 GLU A C 1
ATOM 598 O O . GLU A 1 73 ? -13.331 1.276 11.990 1.00 91.88 73 GLU A O 1
ATOM 603 N N . THR A 1 74 ? -13.616 2.364 10.052 1.00 95.12 74 THR A N 1
ATOM 604 C CA . THR A 1 74 ? -14.944 1.826 9.718 1.00 95.12 74 THR A CA 1
ATOM 605 C C . THR A 1 74 ? -14.986 1.053 8.405 1.00 95.12 74 THR A C 1
ATOM 607 O O . THR A 1 74 ? -15.896 0.245 8.206 1.00 95.12 74 THR A O 1
ATOM 610 N N . TYR A 1 75 ? -14.014 1.277 7.524 1.00 95.94 75 TYR A N 1
ATOM 611 C CA . TYR A 1 75 ? -13.970 0.731 6.178 1.00 95.94 75 TYR A CA 1
ATOM 612 C C . TYR A 1 75 ? -12.605 0.113 5.876 1.00 95.94 75 TYR A C 1
ATOM 614 O O . TYR A 1 75 ? -11.560 0.620 6.285 1.00 95.94 75 TYR A O 1
ATOM 622 N N . GLU A 1 76 ? -12.616 -0.992 5.139 1.00 97.50 76 GLU A N 1
ATOM 623 C CA . GLU A 1 76 ? -11.421 -1.639 4.609 1.00 97.50 76 GLU A CA 1
ATOM 624 C C . GLU A 1 76 ? -11.747 -2.223 3.240 1.00 97.50 76 GLU A C 1
ATOM 626 O O . GLU A 1 76 ? -12.760 -2.904 3.073 1.00 97.50 76 GLU A O 1
ATOM 631 N N . ASP A 1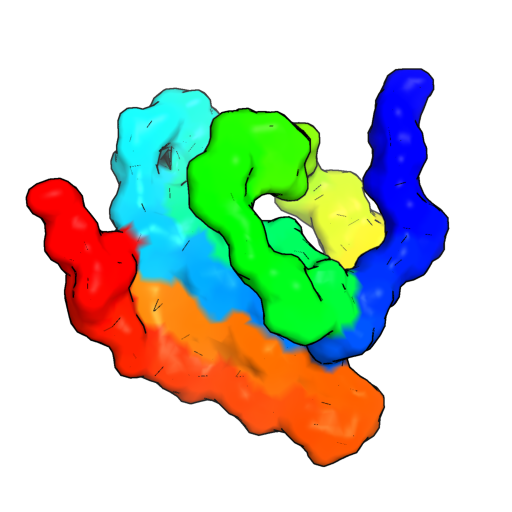 77 ? -10.874 -1.957 2.275 1.00 98.00 77 ASP A N 1
ATOM 632 C CA . ASP A 1 77 ? -10.988 -2.473 0.921 1.00 98.00 77 ASP A CA 1
ATOM 633 C C . ASP A 1 77 ? -9.617 -2.849 0.370 1.00 98.00 77 ASP A C 1
ATOM 635 O O . ASP A 1 77 ? -8.598 -2.211 0.656 1.00 98.00 77 ASP A O 1
ATOM 639 N N . VAL A 1 78 ? -9.609 -3.916 -0.422 1.00 98.31 78 VAL A N 1
ATOM 640 C CA . VAL A 1 78 ? -8.423 -4.502 -1.037 1.00 98.31 78 VAL A CA 1
ATOM 641 C C . VAL A 1 78 ? -8.810 -4.947 -2.437 1.00 98.31 78 VAL A C 1
ATOM 643 O O . VAL A 1 78 ? -9.591 -5.884 -2.611 1.00 98.31 78 VAL A O 1
ATOM 646 N N . TRP A 1 79 ? -8.240 -4.302 -3.450 1.00 98.44 79 TRP A N 1
ATOM 647 C CA . TRP A 1 79 ? -8.620 -4.544 -4.836 1.00 98.44 79 TRP A CA 1
ATOM 648 C C . TRP A 1 79 ? -7.411 -4.612 -5.760 1.00 98.44 79 TRP A C 1
ATOM 650 O O . TRP A 1 79 ? -6.330 -4.086 -5.477 1.00 98.44 79 TRP A O 1
ATOM 660 N N . PHE A 1 80 ? -7.609 -5.302 -6.878 1.00 98.12 80 PHE A N 1
ATOM 661 C CA . PHE A 1 80 ? -6.634 -5.378 -7.952 1.00 98.12 80 PHE A CA 1
ATOM 662 C C . PHE A 1 80 ? -6.831 -4.209 -8.921 1.00 98.12 80 PHE A C 1
ATOM 664 O O . PHE A 1 80 ? -7.950 -3.900 -9.325 1.00 98.12 80 PHE A O 1
ATOM 671 N N . ASP A 1 81 ? -5.726 -3.583 -9.297 1.00 97.12 81 ASP A N 1
ATOM 672 C CA . ASP A 1 81 ? -5.625 -2.465 -10.221 1.00 97.12 81 ASP A CA 1
ATOM 673 C C . ASP A 1 81 ? -4.542 -2.794 -11.256 1.00 97.12 81 ASP A C 1
ATOM 675 O O . ASP A 1 81 ? -3.338 -2.641 -11.026 1.00 97.12 81 ASP A O 1
ATOM 679 N N . GLU A 1 82 ? -4.987 -3.281 -12.416 1.00 96.31 82 GLU A N 1
ATOM 680 C CA . GLU A 1 82 ? -4.103 -3.670 -13.516 1.00 96.31 82 GLU A CA 1
ATOM 681 C C . GLU A 1 82 ? -3.253 -2.508 -14.043 1.00 96.31 82 GLU A C 1
ATOM 683 O O . GLU A 1 82 ? -2.164 -2.744 -14.571 1.00 96.31 82 GLU A O 1
ATOM 688 N N . SER A 1 83 ? -3.690 -1.25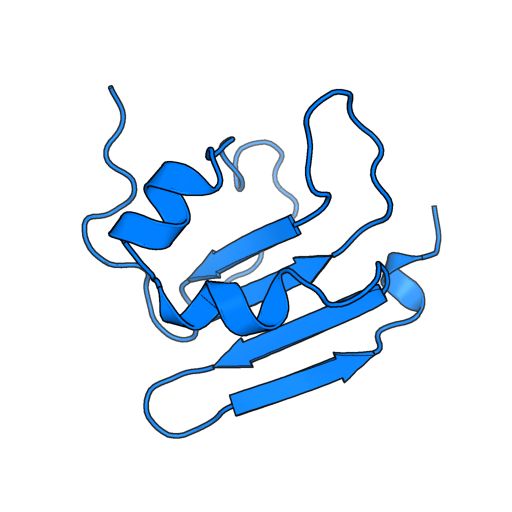6 -13.844 1.00 94.56 83 SER A N 1
ATOM 689 C CA . SER A 1 83 ? -2.950 -0.077 -14.301 1.00 94.56 83 SER A CA 1
ATOM 690 C C . SER A 1 83 ? -1.587 0.061 -13.616 1.00 94.56 83 SER A C 1
ATOM 692 O O . SER A 1 83 ? -0.653 0.597 -14.205 1.00 94.56 83 SER A O 1
ATOM 694 N N . LEU A 1 84 ? -1.417 -0.513 -12.418 1.00 93.81 84 LEU A N 1
ATOM 695 C CA . LEU A 1 84 ? -0.150 -0.498 -11.680 1.00 93.81 84 LEU A CA 1
ATOM 696 C C . LEU A 1 84 ? 0.921 -1.420 -12.278 1.00 93.81 84 LEU A C 1
ATOM 698 O O . LEU A 1 84 ? 2.098 -1.305 -11.915 1.00 93.81 84 LEU A O 1
ATOM 702 N N . LEU A 1 85 ? 0.517 -2.358 -13.139 1.00 93.44 85 LEU A N 1
ATOM 703 C CA . LEU A 1 85 ? 1.416 -3.285 -13.829 1.00 93.44 85 LEU A CA 1
ATOM 704 C C . LEU A 1 85 ? 1.942 -2.719 -15.146 1.00 93.44 85 LEU A C 1
ATOM 706 O O . LEU A 1 85 ? 2.901 -3.259 -15.700 1.00 93.44 85 LEU A O 1
ATOM 710 N N . ILE A 1 86 ? 1.319 -1.654 -15.640 1.00 79.69 86 ILE A N 1
ATOM 711 C CA . ILE A 1 86 ? 1.697 -1.013 -16.890 1.00 79.69 86 ILE A CA 1
ATOM 712 C C . ILE A 1 86 ? 2.852 -0.051 -16.586 1.00 79.69 86 ILE A C 1
ATOM 714 O O . ILE A 1 86 ? 2.799 0.742 -15.644 1.00 79.69 86 ILE A O 1
ATOM 718 N N . LEU A 1 87 ? 3.941 -0.207 -17.341 1.00 60.53 87 LEU A N 1
ATOM 719 C CA . LEU A 1 87 ? 5.177 0.569 -17.232 1.00 60.53 87 LEU A CA 1
ATOM 720 C C . LEU A 1 87 ? 5.238 1.666 -18.284 1.00 60.53 87 LEU A C 1
ATOM 722 O O . LEU A 1 87 ? 4.910 1.359 -19.452 1.00 60.53 87 LEU A O 1
#

Radius of gyration: 12.71 Å; chains: 1; bounding box: 32×25×32 Å

Foldseek 3Di:
DDDPDLAFAPWKKWAAADDPDDPDLRIDIGHDDDDDPPPPPDDDDDVVVVCVRPVVCVVVSPPDHQKMWIDDPPDIDIDGHCVRHPD

InterPro domains:
  IPR056509 Imm33-like domain [PF24719] (9-81)

pLDDT: mean 86.87, std 14.35, range [32.72, 98.44]

Organism: NCBI:txid2282649